Protein AF-A0AAD6RLR5-F1 (afdb_monomer_lite)

Organism: NCBI:txid444605

pLDDT: mean 76.71, std 12.42, range [41.0, 91.62]

Foldseek 3Di:
DPPVVVVVVVVVVVVVVVVPPDDQPDDPDDDDDDDDDDDDPVSQHALDDQLNCGSVCSVPPVSPDDDDDVQCVSVPNPPPDDDDDDDDDPPPPD

Structure (mmCIF, N/CA/C/O backbone):
data_AF-A0AAD6RLR5-F1
#
_entry.id   AF-A0AAD6RLR5-F1
#
loop_
_atom_site.group_PDB
_atom_site.id
_atom_site.type_symbol
_atom_site.label_atom_id
_atom_site.label_alt_id
_atom_site.label_comp_id
_atom_site.label_asym_id
_atom_site.label_entity_id
_atom_site.label_seq_id
_atom_site.pdbx_PDB_ins_code
_atom_site.Cartn_x
_atom_site.Cartn_y
_atom_site.Cartn_z
_atom_site.occupancy
_atom_site.B_iso_or_equiv
_atom_site.auth_seq_id
_atom_site.auth_comp_id
_atom_site.auth_asym_id
_atom_site.auth_atom_id
_atom_site.pdbx_PDB_model_num
ATOM 1 N N . MET A 1 1 ? -46.835 22.721 6.567 1.00 49.34 1 MET A N 1
ATOM 2 C CA . MET A 1 1 ? -46.108 22.215 7.757 1.00 49.34 1 MET A CA 1
ATOM 3 C C . MET A 1 1 ? -45.223 20.986 7.479 1.00 49.34 1 MET A C 1
ATOM 5 O O . MET A 1 1 ? -44.353 20.707 8.286 1.00 49.34 1 MET A O 1
ATOM 9 N N . GLY A 1 2 ? -45.381 20.262 6.357 1.00 55.75 2 GLY A N 1
ATOM 10 C CA . GLY A 1 2 ? -44.655 18.998 6.110 1.00 55.75 2 GLY A CA 1
ATOM 11 C C . GLY A 1 2 ? -43.265 19.082 5.451 1.00 55.75 2 GLY A C 1
ATOM 12 O O . GLY A 1 2 ? -42.533 18.098 5.479 1.00 55.75 2 GLY A O 1
ATOM 13 N N . PHE A 1 3 ? -42.867 20.222 4.871 1.00 52.19 3 PHE A N 1
ATOM 14 C CA . PHE A 1 3 ? -41.593 20.332 4.135 1.00 52.19 3 PHE A CA 1
ATOM 15 C C . PHE A 1 3 ? -40.354 20.387 5.048 1.00 52.19 3 PHE A C 1
ATOM 17 O O . PHE A 1 3 ? -39.331 19.789 4.725 1.00 52.19 3 PHE A O 1
ATOM 24 N N . ALA A 1 4 ? -40.460 21.026 6.219 1.00 57.53 4 ALA A N 1
ATOM 25 C CA . ALA A 1 4 ? -39.354 21.157 7.174 1.00 57.53 4 ALA A CA 1
ATOM 26 C C . ALA A 1 4 ? -38.995 19.827 7.866 1.00 57.53 4 ALA A C 1
ATOM 28 O O . ALA A 1 4 ? -37.821 19.529 8.069 1.00 57.53 4 ALA A O 1
ATOM 29 N N . LEU A 1 5 ? -39.996 18.987 8.158 1.00 54.78 5 LEU A N 1
ATOM 30 C CA . LEU A 1 5 ? -39.800 17.666 8.773 1.00 54.78 5 LEU A CA 1
ATOM 31 C C . LEU A 1 5 ? -39.078 16.689 7.830 1.00 54.78 5 LEU A C 1
ATOM 33 O O . LEU A 1 5 ? -38.243 15.901 8.268 1.00 54.78 5 LEU A O 1
ATOM 37 N N . LYS A 1 6 ? -39.356 16.780 6.522 1.00 60.94 6 LYS A N 1
ATOM 38 C CA . LYS A 1 6 ? -38.744 15.932 5.486 1.00 60.94 6 LYS A CA 1
ATOM 39 C C . LYS A 1 6 ? -37.256 16.250 5.284 1.00 60.94 6 LYS A C 1
ATOM 41 O O . LYS A 1 6 ? -36.441 15.335 5.195 1.00 60.94 6 LYS A O 1
ATOM 46 N N . TYR A 1 7 ? -36.903 17.538 5.273 1.00 65.19 7 TYR A N 1
ATOM 47 C CA . TYR A 1 7 ? -35.507 17.989 5.212 1.00 65.19 7 TYR A CA 1
ATOM 48 C C . TYR A 1 7 ? -34.736 17.661 6.493 1.00 65.19 7 TYR A C 1
ATOM 50 O O . TYR A 1 7 ? -33.592 17.224 6.410 1.00 65.19 7 TYR A O 1
ATOM 58 N N . GLY A 1 8 ? -35.372 17.795 7.662 1.00 71.44 8 GLY A N 1
ATOM 59 C CA . GLY A 1 8 ? -34.767 17.426 8.944 1.00 71.44 8 GLY A CA 1
ATOM 60 C C . GLY A 1 8 ? -34.386 15.946 9.015 1.00 71.44 8 GLY A C 1
ATOM 61 O O . GLY A 1 8 ? -33.259 15.626 9.378 1.00 71.44 8 GLY A O 1
ATOM 62 N N . TYR A 1 9 ? -35.279 15.045 8.586 1.00 75.00 9 TYR A N 1
ATOM 63 C CA . TYR A 1 9 ? -34.989 13.606 8.537 1.00 75.00 9 TYR A CA 1
ATOM 64 C C . TYR A 1 9 ? -33.886 13.270 7.522 1.00 75.00 9 TYR A C 1
ATOM 66 O O . TYR A 1 9 ? -32.995 12.480 7.814 1.00 75.00 9 TYR A O 1
ATOM 74 N N . SER A 1 10 ? -33.892 13.927 6.357 1.00 77.75 10 SER A N 1
ATOM 75 C CA . SER A 1 10 ? -32.844 13.750 5.345 1.00 77.75 10 SER A CA 1
ATOM 76 C C . SER A 1 10 ? -31.468 14.203 5.844 1.00 77.75 10 SER A C 1
ATOM 78 O O . SER A 1 10 ? -30.483 13.505 5.619 1.00 77.7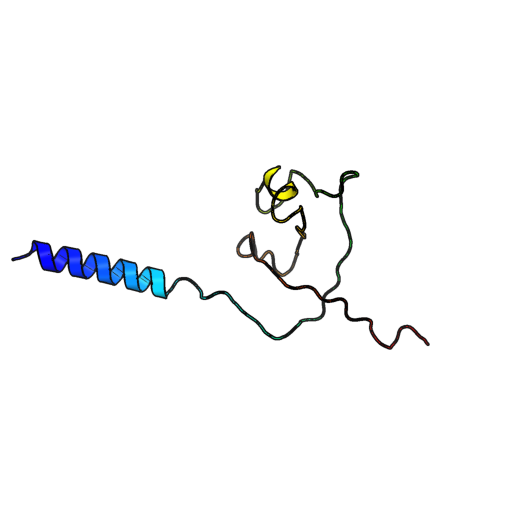5 10 SER A O 1
ATOM 80 N N . ILE A 1 11 ? -31.384 15.344 6.534 1.00 78.88 11 ILE A N 1
ATOM 81 C CA . ILE A 1 11 ? -30.129 15.841 7.116 1.00 78.88 11 ILE A CA 1
ATOM 82 C C . ILE A 1 11 ? -29.667 14.912 8.242 1.00 78.88 11 ILE A C 1
ATOM 84 O O . ILE A 1 11 ? -28.490 14.568 8.297 1.00 78.88 11 ILE A O 1
ATOM 88 N N . LEU A 1 12 ? -30.586 14.442 9.089 1.00 80.88 12 LEU A N 1
ATOM 89 C CA . LEU A 1 12 ? -30.285 13.481 10.150 1.00 80.88 12 LEU A CA 1
ATOM 90 C C . LEU A 1 12 ? -29.718 12.168 9.585 1.00 80.88 12 LEU A C 1
ATOM 92 O O . LEU A 1 12 ? -28.726 11.661 10.103 1.00 80.88 12 LEU A O 1
ATOM 96 N N . CYS A 1 13 ? -30.289 11.649 8.494 1.00 79.06 13 CYS A N 1
ATOM 97 C CA . CYS A 1 13 ? -29.772 10.467 7.802 1.00 79.06 13 CYS A CA 1
ATOM 98 C C . CYS A 1 13 ? -28.374 10.700 7.223 1.00 79.06 13 CYS A C 1
ATOM 100 O O . CYS A 1 13 ? -27.508 9.844 7.376 1.00 79.06 13 CYS A O 1
ATOM 102 N N . VAL A 1 14 ? -28.127 11.850 6.592 1.00 80.06 14 VAL A N 1
ATOM 103 C CA . VAL A 1 14 ? -26.806 12.170 6.029 1.00 80.06 14 VAL A CA 1
ATOM 104 C C . VAL A 1 14 ? -25.761 12.317 7.136 1.00 80.06 14 VAL A C 1
ATOM 106 O O . VAL A 1 14 ? -24.670 11.770 7.011 1.00 80.06 14 VAL A O 1
ATOM 109 N N . VAL A 1 15 ? -26.094 12.976 8.249 1.00 78.75 15 VAL A N 1
ATOM 110 C CA . VAL A 1 15 ? -25.197 13.106 9.412 1.00 78.75 15 VAL A CA 1
ATOM 111 C C . VAL A 1 15 ? -24.922 11.745 10.054 1.00 78.75 15 VAL A C 1
ATOM 113 O O . VAL A 1 15 ? -23.773 11.456 10.374 1.00 78.75 15 VAL A O 1
ATOM 116 N N . ALA A 1 16 ? -25.937 10.886 10.189 1.00 76.38 16 ALA A N 1
ATOM 117 C CA . ALA A 1 16 ? -25.760 9.525 10.691 1.00 76.38 16 ALA A CA 1
ATOM 118 C C . ALA A 1 16 ? -24.847 8.699 9.774 1.00 76.38 16 ALA A C 1
ATOM 120 O O . ALA A 1 16 ? -23.936 8.039 10.260 1.00 76.38 16 ALA A O 1
ATOM 121 N N . VAL A 1 17 ? -25.031 8.784 8.453 1.00 73.75 17 VAL A N 1
ATOM 122 C CA . VAL A 1 17 ? -24.163 8.106 7.480 1.00 73.75 17 VAL A CA 1
ATOM 123 C C . VAL A 1 17 ? -22.732 8.628 7.580 1.00 73.75 17 VAL A C 1
ATOM 125 O O . VAL A 1 17 ? -21.825 7.814 7.692 1.00 73.75 17 VAL A O 1
ATOM 128 N N . VAL A 1 18 ? -22.523 9.950 7.620 1.00 73.06 18 VAL A N 1
ATOM 129 C CA . VAL A 1 18 ? -21.189 10.575 7.720 1.00 73.06 18 VAL A CA 1
ATOM 130 C C . VAL A 1 18 ? -20.476 10.230 9.031 1.00 73.06 18 VAL A C 1
ATOM 132 O O . VAL A 1 18 ? -19.279 9.959 9.014 1.00 73.06 18 VAL A O 1
ATOM 135 N N . ALA A 1 19 ? -21.199 10.177 10.150 1.00 66.50 19 ALA A N 1
ATOM 136 C CA . ALA A 1 19 ? -20.653 9.777 11.449 1.00 66.50 19 ALA A CA 1
ATOM 137 C C . ALA A 1 19 ? -20.302 8.278 11.523 1.00 66.50 19 ALA A C 1
ATOM 139 O O . ALA A 1 19 ? -19.474 7.880 12.340 1.00 66.50 19 ALA A O 1
ATOM 140 N N . LEU A 1 20 ? -20.923 7.455 10.672 1.00 62.06 20 LEU A N 1
ATOM 141 C CA . LEU A 1 20 ? -20.645 6.024 10.540 1.00 62.06 20 LEU A CA 1
ATOM 142 C C . LEU A 1 20 ? -19.529 5.718 9.529 1.00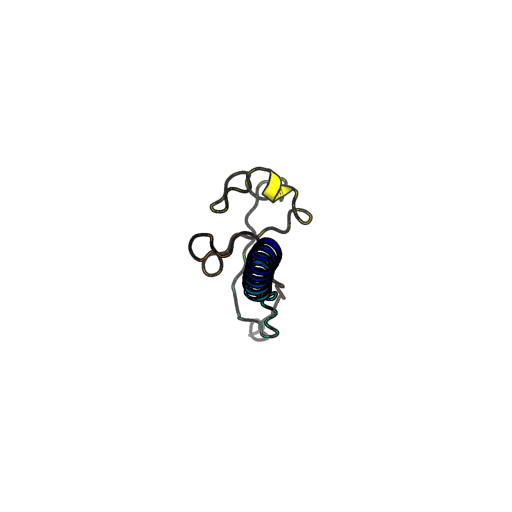 62.06 20 LEU A C 1
ATOM 144 O O . LEU A 1 20 ? -19.112 4.560 9.439 1.00 62.06 20 LEU A O 1
ATOM 148 N N . LEU A 1 21 ? -19.016 6.709 8.781 1.00 61.44 21 LEU A N 1
ATOM 149 C CA . LEU A 1 21 ? -17.808 6.485 7.988 1.00 61.44 21 LEU A CA 1
ATOM 150 C C . LEU A 1 21 ? -16.647 6.194 8.948 1.00 61.44 21 LEU A C 1
ATOM 152 O O . LEU A 1 21 ? -16.422 6.960 9.887 1.00 61.44 21 LEU A O 1
ATOM 156 N N . PRO A 1 22 ? -15.906 5.093 8.733 1.00 56.59 22 PRO A N 1
ATOM 157 C CA . PRO A 1 22 ? -14.876 4.661 9.657 1.00 56.59 22 PRO A CA 1
ATOM 158 C C . PRO A 1 22 ? -13.857 5.780 9.861 1.00 56.59 22 PRO A C 1
ATOM 160 O O . PRO A 1 22 ? -13.187 6.227 8.926 1.00 56.59 22 PRO A O 1
ATOM 163 N N . ALA A 1 23 ? -13.743 6.215 11.117 1.00 57.16 23 ALA A N 1
ATOM 164 C CA . ALA A 1 23 ? -12.629 7.015 11.583 1.00 57.16 23 ALA A CA 1
ATOM 165 C C . ALA A 1 23 ? -11.333 6.313 11.164 1.00 57.16 23 ALA A C 1
ATOM 167 O O . ALA A 1 23 ? -11.215 5.087 11.272 1.00 57.16 23 ALA A O 1
ATOM 168 N N . ARG A 1 24 ? -10.384 7.101 10.645 1.00 58.94 24 ARG A N 1
ATOM 169 C CA . ARG A 1 24 ? -9.036 6.666 10.266 1.00 58.94 24 ARG A CA 1
ATOM 170 C C . ARG A 1 24 ? -8.552 5.627 11.276 1.00 58.94 24 ARG A C 1
ATOM 172 O O . ARG A 1 24 ? -8.419 5.937 12.456 1.00 58.94 24 ARG A O 1
ATOM 179 N N . SER A 1 25 ? -8.362 4.389 10.826 1.00 58.84 25 SER A N 1
ATOM 180 C CA . SER A 1 25 ? -7.945 3.279 11.681 1.00 58.84 25 SER A CA 1
ATOM 181 C C . SER A 1 25 ? -6.488 3.496 12.090 1.00 58.84 25 SER A C 1
ATOM 183 O O . SER A 1 25 ? -5.569 2.973 11.468 1.00 58.84 25 SER A O 1
ATOM 185 N N . TYR A 1 26 ? -6.272 4.346 13.090 1.00 59.28 26 TYR A N 1
ATOM 186 C CA . TYR A 1 26 ? -4.967 4.611 13.672 1.00 59.28 26 TYR A CA 1
ATOM 187 C C . TYR A 1 26 ? -4.679 3.516 14.698 1.00 59.28 26 TYR A C 1
ATOM 189 O O . TYR A 1 26 ? -5.147 3.566 15.833 1.00 59.28 26 TYR A O 1
ATOM 197 N N . SER A 1 27 ? -3.965 2.478 14.269 1.00 63.97 27 SER A N 1
ATOM 198 C CA . SER A 1 27 ? -3.387 1.491 15.179 1.00 63.97 27 SER A CA 1
ATOM 199 C C . SER A 1 27 ? -1.999 1.979 15.593 1.00 63.97 27 SER A C 1
ATOM 201 O O . SER A 1 27 ? -1.196 2.332 14.732 1.00 63.97 27 SER A O 1
ATOM 203 N N . GLN A 1 28 ? -1.734 2.034 16.901 1.00 65.38 28 GLN A N 1
ATOM 204 C CA . GLN A 1 28 ? -0.408 2.375 17.438 1.00 65.38 28 GLN A CA 1
ATOM 205 C C . GLN A 1 28 ? 0.533 1.164 17.517 1.00 65.38 28 GLN A C 1
ATOM 207 O O . GLN A 1 28 ? 1.728 1.331 17.759 1.00 65.38 28 GLN A O 1
ATOM 212 N N . ASP A 1 29 ? 0.010 -0.039 17.276 1.00 81.94 29 ASP A N 1
ATOM 213 C CA . ASP A 1 29 ? 0.767 -1.278 17.374 1.00 81.94 29 ASP A CA 1
ATOM 214 C C . ASP A 1 29 ? 1.288 -1.705 16.003 1.00 81.94 29 ASP A C 1
ATOM 216 O O . ASP A 1 29 ? 0.563 -1.750 15.007 1.00 81.94 29 ASP A O 1
ATOM 220 N N . TYR A 1 30 ? 2.569 -2.065 15.958 1.00 82.94 30 TYR A N 1
ATOM 221 C CA . TYR A 1 30 ? 3.180 -2.635 14.764 1.00 82.94 30 TYR A CA 1
ATOM 222 C C . TYR A 1 30 ? 3.045 -4.149 14.807 1.00 82.94 30 TYR A C 1
ATOM 224 O O . TYR A 1 30 ? 3.378 -4.795 15.799 1.00 82.94 30 TYR A O 1
ATOM 232 N N . THR A 1 31 ? 2.603 -4.727 13.696 1.00 84.25 31 THR A N 1
ATOM 233 C CA . THR A 1 31 ? 2.652 -6.172 13.490 1.00 84.25 31 THR A CA 1
ATOM 234 C C . THR A 1 31 ? 3.876 -6.529 12.652 1.00 84.25 31 THR A C 1
ATOM 236 O O . THR A 1 31 ? 4.193 -5.841 11.678 1.00 84.25 31 THR A O 1
ATOM 239 N N . CYS A 1 32 ? 4.582 -7.597 13.026 1.00 84.56 32 CYS A N 1
ATOM 240 C CA . CYS A 1 32 ? 5.717 -8.081 12.249 1.00 84.56 32 CYS A CA 1
ATOM 241 C C . CYS A 1 32 ? 5.247 -8.542 10.865 1.00 84.56 32 CYS A C 1
ATOM 243 O O . CYS A 1 32 ? 4.350 -9.375 10.738 1.00 84.56 32 CYS A O 1
ATOM 245 N N . SER A 1 33 ? 5.896 -8.027 9.826 1.00 83.44 33 SER A N 1
ATOM 246 C CA . SER A 1 33 ? 5.643 -8.397 8.437 1.00 83.44 33 SER A CA 1
ATOM 247 C C . SER A 1 33 ? 6.963 -8.574 7.690 1.00 83.44 33 SER A C 1
ATOM 249 O O . SER A 1 33 ? 8.025 -8.178 8.169 1.00 83.44 33 SER A O 1
ATOM 251 N N . ARG A 1 34 ? 6.893 -9.180 6.506 1.00 85.25 34 ARG A N 1
ATOM 252 C CA . ARG A 1 34 ? 8.001 -9.249 5.552 1.00 85.25 34 ARG A CA 1
ATOM 253 C C . ARG A 1 34 ? 7.684 -8.337 4.377 1.00 85.25 34 ARG A C 1
ATOM 255 O O . ARG A 1 34 ? 6.570 -8.378 3.859 1.00 85.25 34 ARG A O 1
ATOM 262 N N . ALA A 1 35 ? 8.664 -7.548 3.964 1.00 83.88 35 ALA A N 1
ATOM 263 C CA . ALA A 1 35 ? 8.586 -6.706 2.782 1.00 83.88 35 ALA A CA 1
ATOM 264 C C . ALA A 1 35 ? 9.734 -7.067 1.836 1.00 83.88 35 ALA A C 1
ATOM 266 O O . ALA A 1 35 ? 10.840 -7.378 2.278 1.00 83.88 35 ALA A O 1
ATOM 267 N N . THR A 1 36 ? 9.456 -7.040 0.539 1.00 84.38 36 THR A N 1
ATOM 268 C CA . THR A 1 36 ? 10.448 -7.188 -0.526 1.00 84.38 36 THR A CA 1
ATOM 269 C C . THR A 1 36 ? 10.196 -6.104 -1.552 1.00 84.38 36 THR A C 1
ATOM 271 O O . THR A 1 36 ? 9.052 -5.703 -1.765 1.00 84.38 36 THR A O 1
ATOM 274 N N . TYR A 1 37 ? 11.257 -5.656 -2.208 1.00 82.31 37 TYR A N 1
ATOM 275 C CA . TYR A 1 37 ? 11.127 -4.756 -3.338 1.00 82.31 37 TYR A CA 1
ATOM 276 C C . TYR A 1 37 ? 10.643 -5.525 -4.575 1.00 82.31 37 TYR A C 1
ATOM 278 O O . TYR A 1 37 ? 11.146 -6.606 -4.884 1.00 82.31 37 TYR A O 1
ATOM 286 N N . PHE A 1 38 ? 9.663 -4.961 -5.272 1.00 74.88 38 PHE A N 1
ATOM 287 C CA . PHE A 1 38 ? 9.213 -5.396 -6.590 1.00 74.88 38 PHE A CA 1
ATOM 288 C C . PHE A 1 38 ? 9.002 -4.135 -7.420 1.00 74.88 38 PHE A C 1
ATOM 290 O O . PHE A 1 38 ? 8.303 -3.223 -6.979 1.00 74.88 38 PHE A O 1
ATOM 297 N N . GLY A 1 39 ? 9.609 -4.069 -8.599 1.00 69.62 39 GLY A N 1
ATOM 298 C CA . GLY A 1 39 ? 9.559 -2.865 -9.411 1.00 69.62 39 GLY A CA 1
ATOM 299 C C . GLY A 1 39 ? 9.990 -3.097 -10.849 1.00 69.62 39 GLY A C 1
ATOM 300 O O . GLY A 1 39 ? 10.717 -4.039 -11.164 1.00 69.62 39 GLY A O 1
ATOM 301 N N . SER A 1 40 ? 9.496 -2.211 -11.703 1.00 69.19 40 SER A N 1
ATOM 302 C CA . SER A 1 40 ? 9.974 -1.963 -13.061 1.00 69.19 40 SER A CA 1
ATOM 303 C C . SER A 1 40 ? 11.288 -1.144 -13.000 1.00 69.19 40 SER A C 1
ATOM 305 O O . SER A 1 40 ? 11.570 -0.567 -11.947 1.00 69.19 40 SER A O 1
ATOM 307 N N . PRO A 1 41 ? 12.130 -1.093 -14.056 1.00 75.56 41 PRO A N 1
ATOM 308 C CA . PRO A 1 41 ? 13.426 -0.389 -14.046 1.00 75.56 41 PRO A CA 1
ATOM 309 C C . PRO A 1 41 ? 13.385 1.084 -13.608 1.00 75.56 41 PRO A C 1
ATOM 311 O O . PRO A 1 41 ? 14.393 1.630 -13.171 1.00 75.56 41 PRO A O 1
ATOM 314 N N . ASP A 1 42 ? 12.227 1.720 -13.739 1.00 79.12 42 ASP A N 1
ATOM 315 C CA . ASP A 1 42 ? 11.917 3.096 -13.353 1.00 79.12 42 ASP A CA 1
ATOM 316 C C . ASP A 1 42 ? 11.480 3.248 -11.884 1.00 79.12 42 ASP A C 1
ATOM 318 O O . ASP A 1 42 ? 11.280 4.365 -11.420 1.00 79.12 42 ASP A O 1
ATOM 322 N N . CYS A 1 43 ? 11.371 2.152 -11.128 1.00 78.44 43 CYS A N 1
ATOM 323 C CA . CYS A 1 43 ? 11.000 2.115 -9.709 1.00 78.44 43 CYS A CA 1
ATOM 324 C C . CYS A 1 43 ? 9.579 2.606 -9.369 1.00 78.44 43 CYS A C 1
ATOM 326 O O . CYS A 1 43 ? 9.269 2.749 -8.189 1.00 78.44 43 CYS A O 1
ATOM 328 N N . LEU A 1 44 ? 8.700 2.804 -10.359 1.00 78.81 44 LEU A N 1
ATOM 329 C CA . LEU A 1 44 ? 7.353 3.373 -10.165 1.00 78.81 44 LEU A CA 1
ATOM 330 C C . LEU A 1 44 ? 6.237 2.324 -9.994 1.00 78.81 44 LEU A C 1
ATOM 332 O O . LEU A 1 44 ? 5.050 2.649 -9.989 1.00 78.81 44 LEU A O 1
ATOM 336 N N . GLY A 1 45 ? 6.596 1.046 -9.865 1.00 77.75 45 GLY A N 1
ATOM 337 C CA . GLY A 1 45 ? 5.640 -0.062 -9.834 1.00 77.75 45 GLY A CA 1
ATOM 338 C C . GLY A 1 45 ? 5.155 -0.466 -11.230 1.00 77.75 45 GLY A C 1
ATOM 339 O O . GLY A 1 45 ? 5.832 -0.242 -12.229 1.00 77.75 45 GLY A O 1
ATOM 340 N N . THR A 1 46 ? 4.003 -1.132 -11.303 1.00 81.06 46 THR A N 1
ATOM 341 C CA . THR A 1 46 ? 3.416 -1.612 -12.564 1.00 81.06 46 THR A CA 1
ATOM 342 C C . THR A 1 46 ? 2.103 -0.891 -12.864 1.00 81.06 46 THR A C 1
ATOM 344 O O . THR A 1 46 ? 1.320 -0.657 -11.943 1.00 81.06 46 THR A O 1
ATOM 347 N N . PRO A 1 47 ? 1.784 -0.607 -14.143 1.00 79.69 47 PRO A N 1
ATOM 348 C CA . PRO A 1 47 ? 0.530 0.056 -14.515 1.00 79.69 47 PRO A CA 1
ATOM 349 C C . PRO A 1 47 ? -0.702 -0.830 -14.280 1.00 79.69 47 PRO A C 1
ATOM 351 O O . PRO A 1 47 ? -1.828 -0.347 -14.268 1.00 79.69 47 PRO A O 1
ATOM 354 N N . THR A 1 48 ? -0.514 -2.136 -14.098 1.00 84.56 48 THR A N 1
ATOM 355 C CA . THR A 1 48 ? -1.572 -3.093 -13.767 1.00 84.56 48 THR A CA 1
ATOM 356 C C . THR A 1 48 ? -1.484 -3.508 -12.304 1.00 84.56 48 THR A C 1
ATOM 358 O O . THR A 1 48 ? -0.395 -3.776 -11.799 1.00 84.56 48 THR A O 1
ATOM 361 N N . GLY A 1 49 ? -2.632 -3.638 -11.639 1.00 85.88 49 GLY A N 1
ATOM 362 C CA . GLY A 1 49 ? -2.714 -4.132 -10.266 1.00 85.88 49 GLY A CA 1
ATOM 363 C C . GLY A 1 49 ? -4.151 -4.434 -9.850 1.00 85.88 49 GLY A C 1
ATOM 364 O O . GLY A 1 49 ? -5.098 -3.926 -10.449 1.00 85.88 49 GLY A O 1
ATOM 365 N N . ALA A 1 50 ? -4.319 -5.241 -8.801 1.00 90.75 50 ALA A N 1
ATOM 366 C CA . ALA A 1 50 ? -5.631 -5.719 -8.351 1.00 90.75 50 ALA A CA 1
ATOM 367 C C . ALA A 1 50 ? -6.584 -4.598 -7.885 1.00 90.75 50 ALA A C 1
ATOM 369 O O . ALA A 1 50 ? -7.795 -4.779 -7.906 1.00 90.75 50 ALA A O 1
ATOM 370 N N . CYS A 1 51 ? -6.046 -3.438 -7.491 1.00 90.38 51 CYS A N 1
ATOM 371 C CA . CYS A 1 51 ? -6.835 -2.262 -7.114 1.00 90.38 51 CYS A CA 1
ATOM 372 C C . CYS A 1 51 ? -7.267 -1.385 -8.303 1.00 90.38 51 CYS A C 1
ATOM 374 O O . CYS A 1 51 ? -8.011 -0.433 -8.102 1.00 90.38 51 CYS A O 1
ATOM 376 N N . GLY A 1 52 ? -6.796 -1.660 -9.525 1.00 91.44 52 GLY A N 1
ATOM 377 C CA . GLY A 1 52 ? -7.262 -0.959 -10.727 1.00 91.44 52 GLY A CA 1
ATOM 378 C C . GLY A 1 52 ? -6.840 0.510 -10.860 1.00 91.44 52 GLY A C 1
ATOM 379 O O . GLY A 1 52 ? -7.436 1.228 -11.652 1.00 91.44 52 GLY A O 1
ATOM 380 N N . PHE A 1 53 ? -5.815 0.973 -10.131 1.00 89.00 53 PHE A N 1
ATOM 381 C CA . PHE A 1 53 ? -5.359 2.371 -10.209 1.00 89.00 53 PHE A CA 1
ATOM 382 C C . PHE A 1 53 ? -4.686 2.744 -11.540 1.00 89.00 53 PHE A C 1
ATOM 384 O O . PHE A 1 53 ? -4.514 3.926 -11.825 1.00 89.00 53 PHE A O 1
ATOM 391 N N . GLY A 1 54 ? -4.310 1.779 -12.380 1.00 88.62 54 GLY A N 1
ATOM 392 C CA . GLY A 1 54 ? -3.656 2.088 -13.650 1.00 88.62 54 GLY A CA 1
ATOM 393 C C . GLY A 1 54 ? -2.297 2.771 -13.447 1.00 88.62 54 GLY A C 1
ATOM 394 O O . GLY A 1 54 ? -1.640 2.610 -12.417 1.00 88.62 54 GLY A O 1
ATOM 395 N N . GLY A 1 55 ? -1.918 3.624 -14.402 1.00 86.56 55 GLY A N 1
ATOM 396 C CA . GLY A 1 55 ? -0.709 4.451 -14.304 1.00 86.56 55 GLY A CA 1
ATOM 397 C C . GLY A 1 55 ? -0.719 5.460 -13.147 1.00 86.56 55 GLY A C 1
ATOM 398 O O . GLY A 1 55 ? 0.347 5.878 -12.706 1.00 86.56 55 GLY A O 1
ATOM 399 N N . TYR A 1 56 ? -1.890 5.804 -12.593 1.00 87.31 56 TYR A N 1
ATOM 400 C CA . TYR A 1 56 ? -1.977 6.714 -11.443 1.00 87.31 56 TYR A CA 1
ATOM 401 C C . TYR A 1 56 ? -1.235 6.165 -10.215 1.00 87.31 56 TYR A C 1
ATOM 403 O O . TYR A 1 56 ? -0.619 6.934 -9.474 1.00 87.31 56 TYR A O 1
ATOM 411 N N . GLY A 1 57 ? -1.209 4.836 -10.048 1.00 83.94 57 GLY A N 1
ATOM 412 C CA . GLY A 1 57 ? -0.488 4.169 -8.961 1.00 83.94 57 GLY A CA 1
ATOM 413 C C . GLY A 1 57 ? 1.018 4.465 -8.929 1.00 83.94 57 GLY A C 1
ATOM 414 O O . GLY A 1 57 ? 1.594 4.484 -7.850 1.00 83.94 57 GLY A O 1
ATOM 415 N N . GLY A 1 58 ? 1.639 4.758 -10.076 1.00 82.75 58 GLY A N 1
ATOM 416 C CA . GLY A 1 58 ? 3.061 5.117 -10.154 1.00 82.75 58 GLY A CA 1
ATOM 417 C C . GLY A 1 58 ? 3.355 6.603 -9.940 1.00 82.75 58 GLY A C 1
ATOM 418 O O . GLY A 1 58 ? 4.510 6.997 -9.883 1.00 82.75 58 GLY A O 1
ATOM 419 N N . THR A 1 59 ? 2.325 7.444 -9.826 1.00 85.81 59 THR A N 1
ATOM 420 C CA . THR A 1 59 ? 2.477 8.890 -9.562 1.00 85.81 59 THR A CA 1
ATOM 421 C C . THR A 1 59 ? 2.000 9.297 -8.174 1.00 85.81 59 THR A C 1
ATOM 423 O O . THR A 1 59 ? 2.329 10.376 -7.687 1.00 85.81 59 THR A O 1
ATOM 426 N N . VAL A 1 60 ? 1.197 8.454 -7.526 1.00 85.31 60 VAL A N 1
ATOM 427 C CA . VAL A 1 60 ? 0.642 8.759 -6.211 1.00 85.31 60 VAL A CA 1
ATOM 428 C C . VAL A 1 60 ? 1.717 8.600 -5.135 1.00 85.31 60 VAL A C 1
ATOM 430 O O . VAL A 1 60 ? 2.416 7.591 -5.099 1.00 85.31 60 VAL A O 1
ATOM 433 N N . ASN A 1 61 ? 1.825 9.592 -4.245 1.00 85.00 61 ASN A N 1
ATOM 434 C CA . ASN A 1 61 ? 2.731 9.578 -3.090 1.00 85.00 61 ASN A CA 1
ATOM 435 C C . ASN A 1 61 ? 4.184 9.211 -3.458 1.00 85.00 61 ASN A C 1
ATOM 437 O O . ASN A 1 61 ? 4.762 8.306 -2.860 1.00 85.00 61 ASN A O 1
ATOM 441 N N . ASP A 1 62 ? 4.725 9.856 -4.497 1.00 84.31 62 ASP A N 1
ATOM 442 C CA . ASP A 1 62 ? 6.078 9.614 -5.026 1.00 84.31 62 ASP A CA 1
ATOM 443 C C . ASP A 1 62 ? 6.347 8.142 -5.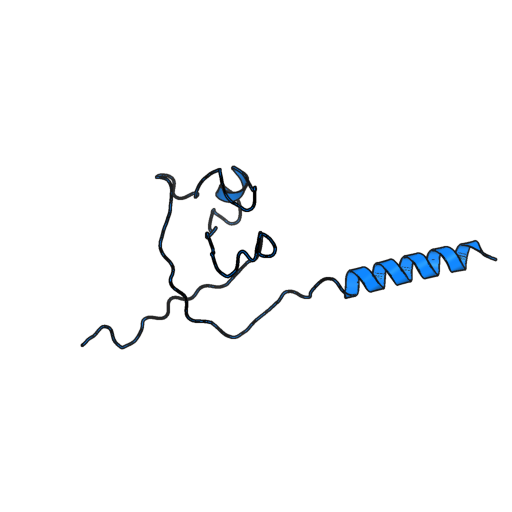386 1.00 84.31 62 ASP A C 1
ATOM 445 O O . ASP A 1 62 ? 7.446 7.626 -5.200 1.00 84.31 62 ASP A O 1
ATOM 449 N N . ALA A 1 63 ? 5.310 7.447 -5.866 1.00 80.88 63 ALA A N 1
ATOM 450 C CA . ALA A 1 63 ? 5.326 6.016 -6.168 1.00 80.88 63 ALA A CA 1
ATOM 451 C C . ALA A 1 63 ? 5.648 5.111 -4.967 1.00 80.88 63 ALA A C 1
ATOM 453 O O . ALA A 1 63 ? 5.996 3.942 -5.142 1.00 80.88 63 ALA A O 1
ATOM 454 N N . ASN A 1 64 ? 5.482 5.604 -3.734 1.00 82.94 64 ASN A N 1
ATOM 455 C CA . ASN A 1 64 ? 5.574 4.795 -2.522 1.00 82.94 64 ASN A CA 1
ATOM 456 C C . ASN A 1 64 ? 4.298 3.957 -2.341 1.00 82.94 64 ASN A C 1
ATOM 458 O O . ASN A 1 64 ? 3.490 4.161 -1.427 1.00 82.94 64 ASN A O 1
ATOM 462 N N . VAL A 1 65 ? 4.099 3.035 -3.279 1.00 82.81 65 VAL A N 1
ATOM 463 C CA . VAL A 1 65 ? 2.997 2.082 -3.322 1.00 82.81 65 VAL A CA 1
ATOM 464 C C . VAL A 1 65 ? 3.536 0.677 -3.099 1.00 82.81 65 VAL A C 1
ATOM 466 O O . VAL A 1 65 ? 4.563 0.284 -3.643 1.00 82.81 65 VAL A O 1
ATOM 469 N N . ALA A 1 66 ? 2.824 -0.108 -2.294 1.00 83.00 66 ALA A N 1
ATOM 470 C CA . ALA A 1 66 ? 3.207 -1.477 -1.984 1.00 83.00 66 ALA A CA 1
ATOM 471 C C . ALA A 1 66 ? 2.070 -2.447 -2.309 1.00 83.00 66 ALA A C 1
ATOM 473 O O . ALA A 1 66 ? 0.909 -2.218 -1.963 1.00 83.00 66 ALA A O 1
ATOM 474 N N . GLY A 1 67 ? 2.421 -3.571 -2.933 1.00 84.50 67 GLY A N 1
ATOM 475 C CA . GLY A 1 67 ? 1.536 -4.726 -3.021 1.00 84.50 67 GLY A CA 1
ATOM 476 C C . GLY A 1 67 ? 1.454 -5.431 -1.667 1.00 84.50 67 GLY A C 1
ATOM 477 O O . GLY A 1 67 ? 2.476 -5.764 -1.070 1.00 84.50 67 GLY A O 1
ATOM 478 N N . VAL A 1 68 ? 0.240 -5.679 -1.176 1.00 85.94 68 VAL A N 1
ATOM 479 C CA . VAL A 1 68 ? -0.006 -6.327 0.122 1.00 85.94 68 VAL A CA 1
ATOM 480 C C . VAL A 1 68 ? -0.978 -7.490 -0.048 1.00 85.94 68 VAL A C 1
ATOM 482 O O . VAL A 1 68 ? -1.990 -7.355 -0.722 1.00 85.94 68 VAL A O 1
ATOM 485 N N . SER A 1 69 ? -0.707 -8.644 0.569 1.00 84.19 69 SER A N 1
ATOM 486 C CA . SER A 1 69 ? -1.583 -9.824 0.452 1.00 84.19 69 SER A CA 1
ATOM 487 C C . SER A 1 69 ? -2.689 -9.827 1.510 1.00 84.19 69 SER A C 1
ATOM 489 O O . SER A 1 69 ? -3.874 -9.785 1.189 1.00 84.19 69 SER A O 1
ATOM 491 N N . ARG A 1 70 ? -2.321 -9.810 2.797 1.00 86.44 70 ARG A N 1
ATOM 492 C CA . ARG A 1 70 ? -3.284 -9.859 3.916 1.00 86.44 70 ARG A CA 1
ATOM 493 C C . ARG A 1 70 ? -4.110 -8.582 4.067 1.00 86.44 70 ARG A C 1
ATOM 495 O O . ARG A 1 70 ? -5.260 -8.648 4.489 1.00 86.44 70 ARG A O 1
ATOM 502 N N . LEU A 1 71 ? -3.527 -7.430 3.740 1.00 88.62 71 LEU A N 1
ATOM 503 C CA . LEU A 1 71 ? -4.197 -6.133 3.862 1.00 88.62 71 LEU A CA 1
ATOM 504 C C . LEU A 1 71 ? -5.104 -5.823 2.664 1.00 88.62 71 LEU A C 1
ATOM 506 O O . LEU A 1 71 ? -6.012 -5.020 2.820 1.00 88.62 71 LEU A O 1
ATOM 510 N N . PHE A 1 72 ? -4.933 -6.496 1.517 1.00 91.00 72 PHE A N 1
ATOM 511 C CA . PHE A 1 72 ? -5.771 -6.281 0.330 1.00 91.00 72 PHE A CA 1
ATOM 512 C C . PHE A 1 72 ? -7.250 -6.584 0.592 1.00 91.00 72 PHE A C 1
ATOM 514 O O . PHE A 1 72 ? -8.105 -5.839 0.120 1.00 91.00 72 PHE A O 1
ATOM 521 N N . LYS A 1 73 ? -7.547 -7.644 1.362 1.00 91.00 73 LYS A N 1
ATOM 522 C CA . LYS A 1 73 ? -8.906 -8.024 1.798 1.00 91.00 73 LYS A CA 1
ATOM 523 C C . LYS A 1 73 ? -9.948 -7.952 0.665 1.00 91.00 73 LYS A C 1
ATOM 525 O O . LYS A 1 73 ? -10.938 -7.235 0.763 1.00 91.00 73 LYS A O 1
ATOM 530 N N . ASN A 1 74 ? -9.709 -8.676 -0.432 1.00 91.62 74 ASN A N 1
ATOM 531 C CA . ASN A 1 74 ? -10.573 -8.668 -1.625 1.00 91.62 74 ASN A CA 1
ATOM 532 C C . ASN A 1 74 ? -10.865 -7.255 -2.171 1.00 91.62 74 ASN A C 1
ATOM 534 O O . ASN A 1 74 ? -11.967 -6.974 -2.632 1.00 91.62 74 ASN A O 1
ATOM 538 N N . GLY A 1 75 ? -9.890 -6.352 -2.087 1.00 91.25 75 GLY A N 1
ATOM 539 C CA . GLY A 1 75 ? -10.001 -4.972 -2.553 1.00 91.25 75 GLY A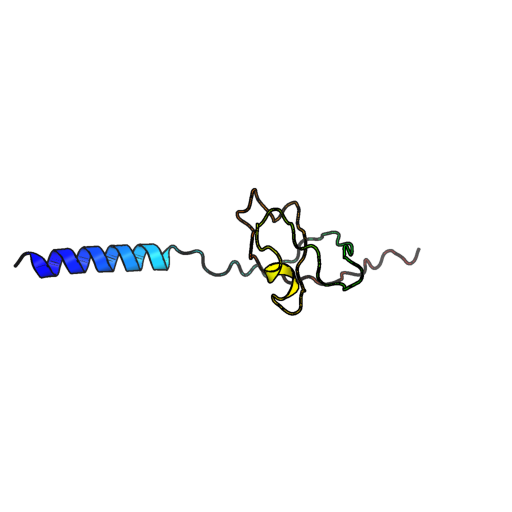 CA 1
ATOM 540 C C . GLY A 1 75 ? -10.453 -3.975 -1.490 1.00 91.25 75 GLY A C 1
ATOM 541 O O . GLY A 1 75 ? -10.270 -2.775 -1.683 1.00 91.25 75 GLY A O 1
ATOM 542 N N . SER A 1 76 ? -10.958 -4.419 -0.334 1.00 89.75 76 SER A N 1
ATOM 543 C CA . SER A 1 76 ? -11.408 -3.491 0.711 1.00 89.75 76 SER A CA 1
ATOM 544 C C . SER A 1 76 ? -10.264 -2.680 1.336 1.00 89.75 76 SER A C 1
ATOM 546 O O . SER A 1 76 ? -10.520 -1.683 2.001 1.00 89.75 76 SER A O 1
ATOM 548 N N . GLY A 1 77 ? -9.012 -3.125 1.180 1.00 89.00 77 GLY A N 1
ATOM 549 C CA . GLY A 1 77 ? -7.820 -2.401 1.631 1.00 89.00 77 GLY A CA 1
ATOM 550 C C . GLY A 1 77 ? -7.163 -1.518 0.568 1.00 89.00 77 GLY A C 1
ATOM 551 O O . GLY A 1 77 ? -6.120 -0.923 0.841 1.00 89.00 77 GLY A O 1
ATOM 552 N N . CYS A 1 78 ? -7.721 -1.438 -0.643 1.00 90.81 78 CYS A N 1
ATOM 553 C CA . CYS A 1 78 ? -7.187 -0.569 -1.689 1.00 90.81 78 CYS A CA 1
ATOM 554 C C . CYS A 1 78 ? -7.223 0.903 -1.251 1.00 90.81 78 CYS A C 1
ATOM 556 O O . CYS A 1 78 ? -8.223 1.381 -0.725 1.00 90.81 78 CYS A O 1
ATOM 558 N N . GLY A 1 79 ? -6.117 1.621 -1.463 1.00 88.62 79 GLY A N 1
ATOM 559 C CA . GLY A 1 79 ? -5.970 3.018 -1.035 1.00 88.62 79 GLY A CA 1
ATOM 560 C C . GLY A 1 79 ? -5.673 3.204 0.460 1.00 88.62 79 GLY A C 1
ATOM 561 O O . GLY A 1 79 ? -5.630 4.338 0.932 1.00 88.62 79 GLY A O 1
ATOM 562 N N . GLY A 1 80 ? -5.461 2.120 1.215 1.00 88.38 80 GLY A N 1
ATOM 563 C CA . GLY A 1 80 ? -5.006 2.196 2.602 1.00 88.38 80 GLY A CA 1
ATOM 564 C C . GLY A 1 80 ? -3.547 2.653 2.713 1.00 88.38 80 GLY A C 1
ATOM 565 O O . GLY A 1 80 ? -2.689 2.189 1.965 1.00 88.38 80 GLY A O 1
ATOM 566 N N . CYS A 1 81 ? -3.259 3.524 3.684 1.00 86.88 81 CYS A N 1
ATOM 567 C CA . CYS A 1 81 ? -1.902 3.968 4.011 1.00 86.88 81 CYS A CA 1
ATOM 56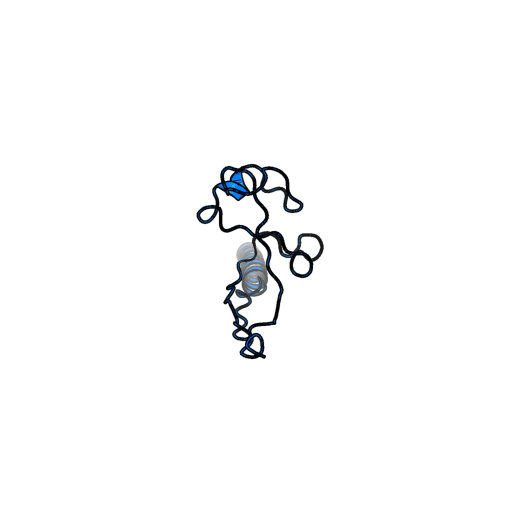8 C C . CYS A 1 81 ? -1.428 3.308 5.309 1.00 86.88 81 CYS A C 1
ATOM 570 O O . CYS A 1 81 ? -2.146 3.326 6.310 1.00 86.88 81 CYS A O 1
ATOM 572 N N . TYR A 1 82 ? -0.206 2.777 5.309 1.00 85.38 82 TYR A N 1
ATOM 573 C CA . TYR A 1 82 ? 0.397 2.112 6.463 1.00 85.38 82 TYR A CA 1
ATOM 574 C C . TYR A 1 82 ? 1.800 2.651 6.713 1.00 85.38 82 TYR A C 1
ATOM 576 O O . TYR A 1 82 ? 2.544 2.922 5.773 1.00 85.38 82 TYR A O 1
ATOM 584 N N . GLN A 1 83 ? 2.176 2.770 7.984 1.00 86.31 83 GLN A N 1
ATOM 585 C CA . GLN A 1 83 ? 3.545 3.092 8.356 1.00 86.31 83 GLN A CA 1
ATOM 586 C C . GLN A 1 83 ? 4.341 1.800 8.517 1.00 86.31 83 GLN A C 1
ATOM 588 O O . GLN A 1 83 ? 4.028 0.968 9.368 1.00 86.31 83 GLN A O 1
ATOM 593 N N . VAL A 1 84 ? 5.390 1.649 7.716 1.00 84.75 84 VAL A N 1
ATOM 594 C CA . VAL A 1 84 ? 6.330 0.533 7.824 1.00 84.75 84 VAL A CA 1
ATOM 595 C C . VAL A 1 84 ? 7.579 1.029 8.539 1.00 84.75 84 VAL A C 1
ATOM 597 O O . VAL A 1 84 ? 8.085 2.108 8.238 1.00 84.75 84 VAL A O 1
ATOM 600 N N . ARG A 1 85 ? 8.065 0.251 9.507 1.00 85.44 85 ARG A N 1
ATOM 601 C CA . ARG A 1 85 ? 9.358 0.481 10.153 1.00 85.44 85 ARG A CA 1
ATOM 602 C C . ARG A 1 85 ? 10.185 -0.784 10.047 1.00 85.44 85 ARG A C 1
ATOM 604 O O . ARG A 1 85 ? 9.681 -1.877 10.302 1.00 85.44 85 ARG A O 1
ATOM 611 N N . GLU A 1 86 ? 11.445 -0.630 9.674 1.00 82.94 86 GLU A N 1
ATOM 612 C CA . GLU A 1 86 ? 12.387 -1.738 9.689 1.00 82.94 86 GLU A CA 1
ATOM 613 C C . GLU A 1 86 ? 12.702 -2.100 11.138 1.00 82.94 86 GLU A C 1
ATOM 615 O O . GLU A 1 86 ? 13.248 -1.298 11.895 1.00 82.94 86 GLU A O 1
ATOM 620 N N . PHE A 1 87 ? 12.346 -3.320 11.531 1.00 76.81 87 PHE A N 1
ATOM 621 C CA . PHE A 1 87 ? 12.786 -3.883 12.796 1.00 76.81 87 PHE A CA 1
ATOM 622 C C . PHE A 1 87 ? 13.954 -4.821 12.510 1.00 76.81 87 PHE A C 1
ATOM 624 O O . PHE A 1 87 ? 13.766 -5.949 12.051 1.00 76.81 87 PHE A O 1
ATOM 631 N N . LYS A 1 88 ? 15.181 -4.356 12.760 1.00 69.06 88 LYS A N 1
ATOM 632 C CA . LYS A 1 88 ? 16.343 -5.244 12.762 1.00 69.06 88 LYS A CA 1
ATOM 633 C C . LYS A 1 88 ? 16.164 -6.207 13.932 1.00 69.06 88 LYS A C 1
ATOM 635 O O . LYS A 1 88 ? 16.250 -5.802 15.088 1.0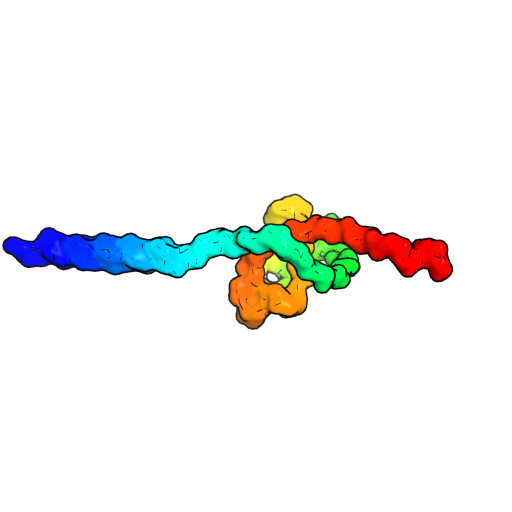0 69.06 88 LYS A O 1
ATOM 640 N N . ALA A 1 89 ? 15.896 -7.479 13.648 1.00 61.06 89 ALA A N 1
ATOM 641 C CA . ALA A 1 89 ? 15.972 -8.499 14.679 1.00 61.06 89 ALA A CA 1
ATOM 642 C C . ALA A 1 89 ? 17.403 -8.481 15.233 1.00 61.06 89 ALA A C 1
ATOM 644 O O . ALA A 1 89 ? 18.355 -8.734 14.498 1.00 61.06 89 ALA A O 1
ATOM 645 N N . LEU A 1 90 ? 17.562 -8.209 16.529 1.00 58.78 90 LEU A N 1
ATOM 646 C CA . LEU A 1 90 ? 18.848 -8.255 17.240 1.00 58.78 90 LEU A CA 1
ATOM 647 C C . LEU A 1 90 ? 19.461 -9.678 17.302 1.00 58.78 90 LEU A C 1
ATOM 649 O O . LEU A 1 90 ? 20.381 -9.920 18.067 1.00 58.78 90 LEU A O 1
ATOM 653 N N . ASN A 1 91 ? 18.960 -10.624 16.499 1.00 52.78 91 ASN A N 1
ATOM 654 C CA . ASN A 1 91 ? 19.365 -12.029 16.425 1.00 52.78 91 ASN A CA 1
ATOM 655 C C . ASN A 1 91 ? 19.827 -12.435 15.009 1.00 52.78 91 ASN A C 1
ATOM 657 O O . ASN A 1 91 ? 19.632 -13.566 14.582 1.00 52.78 91 ASN A O 1
ATOM 661 N N . TYR A 1 92 ? 20.440 -11.511 14.265 1.00 51.31 92 TYR A N 1
ATOM 662 C CA . TYR A 1 92 ? 21.262 -11.839 13.090 1.00 51.31 92 TYR A CA 1
ATOM 663 C C . TYR A 1 92 ? 22.713 -11.402 13.334 1.00 51.31 92 TYR A C 1
ATOM 665 O O . TYR A 1 92 ? 23.294 -10.645 12.560 1.00 51.31 92 TYR A O 1
ATOM 673 N N . GLN A 1 93 ? 23.260 -11.777 14.491 1.00 48.09 93 GLN A N 1
ATOM 674 C CA . GLN A 1 93 ? 24.674 -11.608 14.863 1.00 48.09 93 GLN A CA 1
ATOM 675 C C . GLN A 1 93 ? 25.204 -12.849 15.613 1.00 48.09 93 GLN A C 1
ATOM 677 O O . GLN A 1 93 ? 26.130 -12.723 16.405 1.00 48.09 93 GLN A O 1
ATOM 682 N N . ASN A 1 94 ? 24.617 -14.033 15.396 1.00 41.00 94 ASN A N 1
ATOM 683 C CA . ASN A 1 94 ? 25.172 -15.295 15.895 1.00 41.00 94 ASN A CA 1
ATOM 684 C C . ASN A 1 94 ? 25.315 -16.278 14.736 1.00 41.00 94 ASN A C 1
ATOM 686 O O . ASN A 1 94 ? 24.273 -16.530 14.087 1.00 41.00 94 ASN A O 1
#

Secondary structure (DSSP, 8-state):
--HHHHHHHHHHHHHHHHHTSPP-----PPPP--------TTSS--S--TT--GGGGGTGGGG-----STTTGGGTTTT----------TTS--

Radius of gyration: 20.86 Å; chains: 1; bounding box: 71×38×32 Å

InterPro domains:
  IPR007112 Expansin/pollen allergen, DPBB domain [PS50842] (48-85)
  IPR036908 RlpA-like domain superfamily [G3DSA:2.40.40.10] (16-91)
  IPR036908 RlpA-like domain superfamily [SSF50685] (16-86)

Sequence (94 aa):
MGFALKYGYSILCVVAVVALLPARSYSQDYTCSRATYFGSPDCLGTPTGACGFGGYGGTVNDANVAGVSRLFKNGSGCGGCYQVREFKALNYQN